Protein AF-A0A5B7A5R9-F1 (afdb_monomer)

Mean predicted aligned error: 4.49 Å

Solvent-accessible surface area (backbone atoms only — not comparable to full-atom values): 9695 Å² tot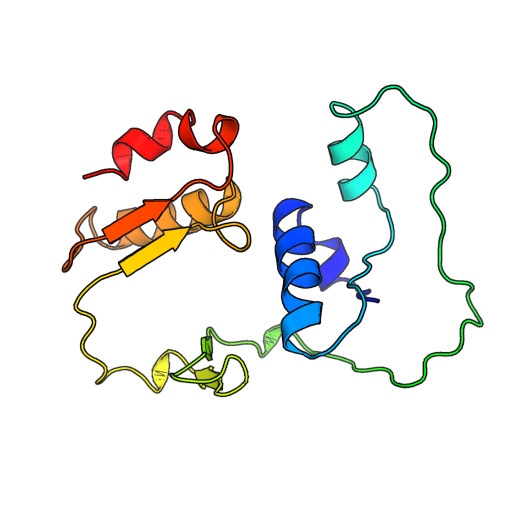al; per-residue (Å²): 114,55,78,54,73,69,60,70,71,44,51,67,70,55,48,50,34,60,30,62,56,26,51,83,73,72,39,93,70,48,47,64,76,80,46,72,65,50,50,64,63,39,64,88,70,53,90,72,90,81,81,89,75,75,84,58,97,82,62,84,70,96,73,86,85,88,80,72,68,91,75,64,71,68,67,41,62,38,88,94,40,79,82,44,66,44,50,48,86,78,50,75,86,62,86,76,76,65,46,78,50,32,43,89,72,44,13,50,66,65,45,51,52,54,51,47,53,53,34,55,75,56,71,71,59,75,96,47,62,68,46,79,37,55,55,41,70,76,49,59,70,38,76,70,50,66,77,67,65,122

Sequence (150 aa):
EFVGTTVESLTMEERMTLCSMVVEAGGKNGVVPADSTTYKYLEDKTSVAFEPVYSDENARFLSEYRLDVSKLEPVVAKPHSPDNRALVRECKDVKIDRVYIGSCTGGKTQDFLAAAKVFLASGKKVKVPTFLVPATQKVCNLSFLDQLFI

Radius of gyration: 18.21 Å; Cα contacts (8 Å, |Δi|>4): 134; chains: 1; bounding box: 46×32×51 Å

Secondary structure (DSSP, 8-state):
---SHHHHHS-HHHHHHHHHTTGGGT-S-------HHHHHHHHTT--S--------TTPPPS------GGG---EEE-TT-TT-EEEGGG-TT---S-EEEEHHHH-SHHHHHHHHHHHHHTTS--SS-EEEE-SSHHHHT-TTGGGT--

pLDDT: mean 92.1, std 6.95, range [50.25, 97.69]

Organism: Davidia involucrata (NCBI:txid16924)

InterPro domains:
  IPR001030 Aconitase/3-isopropylmalate dehydratase large subunit, alpha/beta/alpha domain [PF00330] (1-90)
  IPR015931 Aconitase/3-isopropylmalate dehydratase large subunit, alpha/beta/alpha, subdomain 1/3 [G3DSA:3.30.499.10] (1-74)
  IPR015931 Aconitase/3-isopropylmalate dehydratase large subunit, alpha/beta/alpha, subdomain 1/3 [G3DSA:3.30.499.10] (77-142)
  IPR036008 Aconitase, iron-sulfur domain [SSF53732] (1-140)
  IPR050067 Isopropylmalate dehydratase and related enzymes [PTHR43822] (1-140)

Structure (mmCIF, N/CA/C/O backbone):
data_AF-A0A5B7A5R9-F1
#
_entry.id   AF-A0A5B7A5R9-F1
#
loop_
_atom_site.group_PDB
_atom_site.id
_atom_site.type_symbol
_atom_site.label_atom_id
_atom_site.label_alt_id
_atom_site.label_comp_id
_atom_site.label_asym_id
_atom_site.label_entity_id
_atom_site.label_seq_id
_atom_site.pdbx_PDB_ins_code
_atom_site.Cartn_x
_atom_site.Cartn_y
_atom_site.Cartn_z
_atom_site.occupancy
_atom_site.B_iso_or_equiv
_atom_site.auth_seq_id
_atom_site.auth_comp_id
_atom_site.auth_asym_id
_atom_site.auth_atom_id
_atom_site.pdbx_PDB_model_num
ATOM 1 N N . GLU A 1 1 ? 2.386 -9.795 -13.234 1.00 95.31 1 GLU A N 1
ATOM 2 C CA . GLU A 1 1 ? 2.726 -8.404 -13.583 1.00 95.31 1 GLU A CA 1
ATOM 3 C C . GLU A 1 1 ? 1.492 -7.551 -13.344 1.00 95.31 1 GLU A C 1
ATOM 5 O O . GLU A 1 1 ? 0.393 -8.041 -13.585 1.00 95.31 1 GLU A O 1
ATOM 10 N N . PHE A 1 2 ? 1.658 -6.341 -12.819 1.00 97.25 2 PHE A N 1
ATOM 11 C CA . PHE A 1 2 ? 0.575 -5.386 -12.608 1.00 97.25 2 PHE A CA 1
ATOM 12 C C . PHE A 1 2 ? 0.814 -4.165 -13.493 1.00 97.25 2 PHE A C 1
ATOM 14 O O . PHE A 1 2 ? 1.866 -3.535 -13.404 1.00 97.25 2 PHE A O 1
ATOM 21 N N . VAL A 1 3 ? -0.171 -3.839 -14.328 1.00 96.12 3 VAL A N 1
ATOM 22 C CA . VAL A 1 3 ? -0.142 -2.709 -15.266 1.00 96.12 3 VAL A CA 1
ATOM 23 C C . VAL A 1 3 ? -1.475 -1.969 -15.256 1.00 96.12 3 VAL A C 1
ATOM 25 O O . VAL A 1 3 ? -2.472 -2.466 -14.726 1.00 96.12 3 VAL A O 1
ATOM 28 N N . GLY A 1 4 ? -1.492 -0.793 -15.878 1.0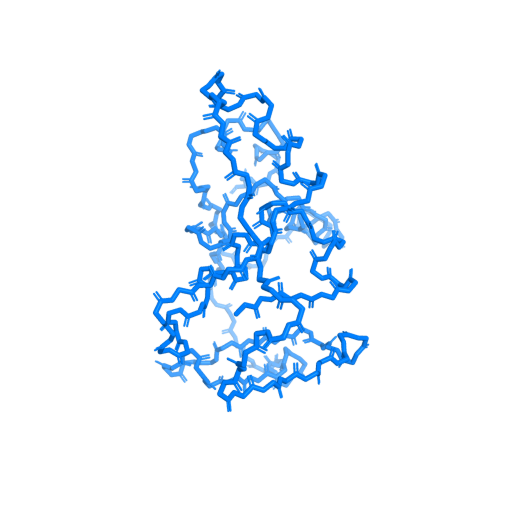0 96.12 4 GLY A N 1
ATOM 29 C CA . GLY A 1 4 ? -2.684 0.020 -16.065 1.00 96.12 4 GLY A CA 1
ATOM 30 C C . GLY A 1 4 ? -2.694 1.271 -15.196 1.00 96.12 4 GLY A C 1
ATOM 31 O O . GLY A 1 4 ? -1.926 1.418 -14.245 1.00 96.12 4 GLY A O 1
ATOM 32 N N . THR A 1 5 ? -3.628 2.162 -15.517 1.00 96.50 5 THR A N 1
ATOM 33 C CA . THR A 1 5 ? -3.677 3.536 -14.998 1.00 96.50 5 THR A CA 1
ATOM 34 C C . THR A 1 5 ? -3.717 3.617 -13.474 1.00 96.50 5 THR A C 1
ATOM 36 O O . THR A 1 5 ? -3.105 4.504 -12.882 1.00 96.50 5 THR A O 1
ATOM 39 N N . THR A 1 6 ? -4.393 2.679 -12.803 1.00 96.88 6 THR A N 1
ATOM 40 C CA . THR A 1 6 ? -4.389 2.631 -11.336 1.00 96.88 6 THR A CA 1
ATOM 41 C C . THR A 1 6 ? -2.997 2.345 -10.793 1.00 96.88 6 THR A C 1
ATOM 43 O O . THR A 1 6 ? -2.557 3.053 -9.895 1.00 96.88 6 THR A O 1
ATOM 46 N N . VAL A 1 7 ? -2.291 1.352 -11.340 1.00 97.38 7 VAL A N 1
ATOM 47 C CA . VAL A 1 7 ? -0.945 0.968 -10.886 1.00 97.38 7 VAL A CA 1
ATOM 48 C C . VAL A 1 7 ? 0.050 2.104 -11.127 1.00 97.38 7 VAL A C 1
ATOM 50 O O . VAL A 1 7 ? 0.863 2.404 -10.255 1.00 97.38 7 VAL A O 1
ATOM 53 N N . GLU A 1 8 ? -0.065 2.789 -12.265 1.00 96.62 8 GLU A N 1
ATOM 54 C CA . GLU A 1 8 ? 0.732 3.977 -12.595 1.00 96.62 8 GLU A CA 1
ATOM 55 C C . GLU A 1 8 ? 0.515 5.116 -11.584 1.00 96.62 8 GLU A C 1
ATOM 57 O O . GLU A 1 8 ? 1.468 5.796 -11.206 1.00 96.62 8 GLU A O 1
ATOM 62 N N . SER A 1 9 ? -0.713 5.281 -11.078 1.00 96.31 9 SER A N 1
ATOM 63 C CA . SER A 1 9 ? -1.038 6.296 -10.064 1.00 96.31 9 SER A CA 1
ATOM 64 C C . SER A 1 9 ? -0.552 5.965 -8.647 1.00 96.31 9 SER A C 1
ATOM 66 O O . SER A 1 9 ? -0.488 6.865 -7.808 1.00 96.31 9 SER A O 1
ATOM 68 N N . LEU A 1 10 ? -0.204 4.701 -8.374 1.00 96.81 10 LEU A N 1
ATOM 69 C CA . LEU A 1 10 ? 0.299 4.277 -7.068 1.00 96.81 10 LEU A CA 1
ATOM 70 C C . LEU A 1 10 ? 1.712 4.798 -6.825 1.00 96.81 10 LEU A C 1
ATOM 72 O O . LEU A 1 10 ? 2.561 4.802 -7.723 1.00 96.81 10 LEU A O 1
ATOM 76 N N . THR A 1 11 ? 2.005 5.123 -5.571 1.00 96.50 11 THR A N 1
ATOM 77 C CA . THR A 1 11 ? 3.373 5.401 -5.134 1.00 96.50 11 THR A CA 1
ATOM 78 C C . THR A 1 11 ? 4.211 4.124 -5.057 1.00 96.50 11 THR A C 1
ATOM 80 O O . THR A 1 11 ? 3.698 3.003 -5.090 1.00 96.50 11 THR A O 1
ATOM 83 N N . MET A 1 12 ? 5.525 4.271 -4.867 1.00 95.62 12 MET A N 1
ATOM 84 C CA . MET A 1 12 ? 6.389 3.111 -4.631 1.00 95.62 12 MET A CA 1
ATOM 85 C C . MET A 1 12 ? 6.024 2.320 -3.373 1.00 95.62 12 MET A C 1
ATOM 87 O O . MET A 1 12 ? 6.121 1.096 -3.393 1.00 95.62 12 MET A O 1
ATOM 91 N N . GLU A 1 13 ? 5.591 2.976 -2.292 1.00 94.75 13 GLU A N 1
ATOM 92 C CA . GLU A 1 13 ? 5.210 2.281 -1.055 1.00 94.75 13 GLU A CA 1
ATOM 93 C C . GLU A 1 13 ? 3.956 1.413 -1.270 1.00 94.75 13 GLU A C 1
ATOM 95 O O . GLU A 1 13 ? 3.917 0.265 -0.822 1.00 94.75 13 GLU A O 1
ATOM 100 N N . GLU A 1 14 ? 2.982 1.912 -2.032 1.00 95.56 14 GLU A N 1
ATOM 101 C CA . GLU A 1 14 ? 1.756 1.187 -2.391 1.00 95.56 14 GLU A CA 1
ATOM 102 C C . GLU A 1 14 ? 2.032 0.034 -3.368 1.00 95.56 14 GLU A C 1
ATOM 104 O O . GLU A 1 14 ? 1.504 -1.068 -3.199 1.00 95.56 14 GLU A O 1
ATOM 109 N N . ARG A 1 15 ? 2.923 0.236 -4.350 1.00 97.06 15 ARG A N 1
ATOM 110 C CA . ARG A 1 15 ? 3.380 -0.832 -5.259 1.00 97.06 15 ARG A CA 1
ATOM 111 C C . ARG A 1 15 ? 4.095 -1.950 -4.510 1.00 97.06 15 ARG A C 1
ATOM 113 O O . ARG A 1 15 ? 3.866 -3.120 -4.803 1.00 97.06 15 ARG A O 1
ATOM 120 N N . MET A 1 16 ? 4.927 -1.612 -3.522 1.00 95.12 16 MET A N 1
ATOM 121 C CA . MET A 1 16 ? 5.570 -2.605 -2.654 1.00 95.12 16 MET A CA 1
ATOM 122 C C . MET A 1 16 ? 4.529 -3.437 -1.904 1.00 95.12 16 MET A C 1
ATOM 124 O O . MET A 1 16 ? 4.666 -4.656 -1.840 1.00 95.12 16 MET A O 1
ATOM 128 N N . THR A 1 17 ? 3.478 -2.804 -1.377 1.00 94.69 17 THR A N 1
ATOM 129 C CA . THR A 1 17 ? 2.368 -3.508 -0.723 1.00 94.69 17 THR A CA 1
ATOM 130 C C . THR A 1 17 ? 1.671 -4.464 -1.692 1.00 94.69 17 THR A C 1
ATOM 132 O O . THR A 1 17 ? 1.540 -5.648 -1.382 1.00 94.69 17 THR A O 1
ATOM 135 N N . LEU A 1 18 ? 1.320 -4.003 -2.896 1.00 95.06 18 LEU A N 1
ATOM 136 C CA . LEU A 1 18 ? 0.696 -4.839 -3.926 1.00 95.06 18 LEU A CA 1
ATOM 137 C C . LEU A 1 18 ? 1.564 -6.050 -4.307 1.00 95.06 18 LEU A C 1
ATOM 139 O O . LEU A 1 18 ? 1.083 -7.180 -4.304 1.00 95.06 18 LEU A O 1
ATOM 143 N N . CYS A 1 19 ? 2.850 -5.832 -4.592 1.00 95.62 19 CYS A N 1
ATOM 144 C CA . CYS A 1 19 ? 3.770 -6.908 -4.965 1.00 95.62 19 CYS A CA 1
ATOM 145 C C . CYS A 1 19 ? 4.058 -7.871 -3.809 1.00 95.62 19 CYS A C 1
ATOM 147 O O . CYS A 1 19 ? 4.232 -9.063 -4.056 1.00 95.62 19 CYS A O 1
ATOM 149 N N . SER A 1 20 ? 4.091 -7.378 -2.565 1.00 92.19 20 SER A N 1
ATOM 150 C CA . SER A 1 20 ? 4.321 -8.224 -1.389 1.00 92.19 20 SER A CA 1
ATOM 151 C C . SER A 1 20 ? 3.219 -9.263 -1.205 1.00 92.19 20 SER A C 1
ATOM 153 O O . SER A 1 20 ? 3.534 -10.392 -0.859 1.00 92.19 20 SER A O 1
ATOM 155 N N . MET A 1 21 ? 1.972 -8.910 -1.540 1.00 92.56 21 MET A N 1
ATOM 156 C CA . MET A 1 21 ? 0.794 -9.766 -1.364 1.00 92.56 21 MET A CA 1
ATOM 157 C C . MET A 1 21 ? 0.636 -10.867 -2.428 1.00 92.56 21 MET A C 1
ATOM 159 O O . MET A 1 21 ? -0.321 -11.640 -2.410 1.00 92.56 21 MET A O 1
ATOM 163 N N . VAL A 1 22 ? 1.551 -10.941 -3.401 1.00 94.50 22 VAL A N 1
ATOM 164 C CA . VAL A 1 22 ? 1.488 -11.951 -4.469 1.00 94.50 22 VAL A CA 1
ATOM 165 C C . VAL A 1 22 ? 1.795 -13.353 -3.948 1.00 94.50 22 VAL A C 1
ATOM 167 O O . VAL A 1 22 ? 1.263 -14.330 -4.482 1.00 94.50 22 VAL A O 1
ATOM 170 N N . VAL A 1 23 ? 2.626 -13.474 -2.909 1.00 92.25 23 VAL A N 1
ATOM 171 C CA . VAL A 1 23 ? 3.011 -14.783 -2.365 1.00 92.25 23 VAL A CA 1
ATOM 172 C C . VAL A 1 23 ? 1.842 -15.466 -1.647 1.00 92.25 23 VAL A C 1
ATOM 174 O O . VAL A 1 23 ? 1.708 -16.686 -1.715 1.00 92.25 23 VAL A O 1
ATOM 177 N N . GLU A 1 24 ? 0.936 -14.694 -1.051 1.00 90.38 24 GLU A N 1
ATOM 178 C CA . GLU A 1 24 ? -0.286 -15.155 -0.387 1.00 90.38 24 GLU A CA 1
ATOM 179 C C . GLU A 1 24 ? -1.275 -15.777 -1.379 1.00 90.38 24 GLU A C 1
ATOM 181 O O . GLU A 1 24 ? -2.042 -16.662 -1.006 1.00 90.38 24 GLU A O 1
ATOM 186 N N . ALA A 1 25 ? -1.213 -15.373 -2.651 1.00 89.06 25 ALA A N 1
ATOM 187 C CA . ALA A 1 25 ? -1.956 -15.984 -3.753 1.00 89.06 25 ALA A CA 1
ATOM 188 C C . ALA A 1 25 ? -1.200 -17.158 -4.418 1.00 89.06 25 ALA A C 1
ATOM 190 O O . ALA A 1 25 ? -1.605 -17.640 -5.475 1.00 89.06 25 ALA A O 1
ATOM 191 N N . GLY A 1 26 ? -0.077 -17.605 -3.840 1.00 91.94 26 GLY A N 1
ATOM 192 C CA . GLY A 1 26 ? 0.773 -18.665 -4.391 1.00 91.94 26 GLY A CA 1
ATOM 193 C C . GLY A 1 26 ? 1.658 -18.220 -5.561 1.00 91.94 26 GLY A C 1
ATOM 194 O O . GLY A 1 26 ? 2.259 -19.055 -6.239 1.00 91.94 26 GLY A O 1
ATOM 195 N N . GLY A 1 27 ? 1.749 -16.915 -5.822 1.00 93.81 27 GLY A N 1
ATOM 196 C CA . GLY A 1 27 ? 2.592 -16.370 -6.875 1.00 93.81 27 GLY A CA 1
ATOM 197 C C . GLY A 1 27 ? 4.074 -16.383 -6.500 1.00 93.81 27 GLY A C 1
ATOM 198 O O . GLY A 1 27 ? 4.457 -16.244 -5.341 1.00 93.81 27 GLY A O 1
ATOM 199 N N . LYS A 1 28 ? 4.942 -16.524 -7.508 1.00 94.75 28 LYS A N 1
ATOM 200 C CA . LYS A 1 28 ? 6.398 -16.531 -7.296 1.00 94.75 28 LYS A CA 1
ATOM 201 C C . LYS A 1 28 ? 6.960 -15.138 -6.998 1.00 94.75 28 LYS A C 1
ATOM 203 O O . LYS A 1 28 ? 7.895 -15.026 -6.212 1.00 94.75 28 LYS A O 1
ATOM 208 N N . ASN A 1 29 ? 6.435 -14.113 -7.670 1.00 95.06 29 ASN A N 1
ATOM 209 C CA . ASN A 1 29 ? 6.837 -12.718 -7.516 1.00 95.06 29 ASN A CA 1
ATOM 210 C C . ASN A 1 29 ? 5.768 -11.769 -8.085 1.00 95.06 29 ASN A C 1
ATOM 212 O O . ASN A 1 29 ? 5.114 -12.097 -9.079 1.00 95.06 29 ASN A O 1
ATOM 216 N N . GLY A 1 30 ? 5.646 -10.581 -7.495 1.00 95.94 30 GLY A N 1
ATOM 217 C CA . GLY A 1 30 ? 4.921 -9.446 -8.060 1.00 95.94 30 GLY A CA 1
ATOM 218 C C . GLY A 1 30 ? 5.869 -8.506 -8.800 1.00 95.94 30 GLY A C 1
ATOM 219 O O . GLY A 1 30 ? 6.959 -8.213 -8.318 1.00 95.94 30 GLY A O 1
ATOM 220 N N . VAL A 1 31 ? 5.462 -8.027 -9.974 1.00 96.56 31 VAL A N 1
ATOM 221 C CA . VAL A 1 31 ? 6.261 -7.096 -10.785 1.00 96.56 31 VAL A CA 1
ATOM 222 C C . VAL A 1 31 ? 5.364 -5.967 -11.265 1.00 96.56 31 VAL A C 1
ATOM 224 O O . VAL A 1 31 ? 4.266 -6.230 -11.757 1.00 96.56 31 VAL A O 1
ATOM 227 N N . VAL A 1 32 ? 5.851 -4.737 -11.120 1.00 97.69 32 VAL A N 1
ATOM 228 C CA . VAL A 1 32 ? 5.294 -3.512 -11.702 1.00 97.69 32 VAL A CA 1
ATOM 229 C C . VAL A 1 32 ? 6.39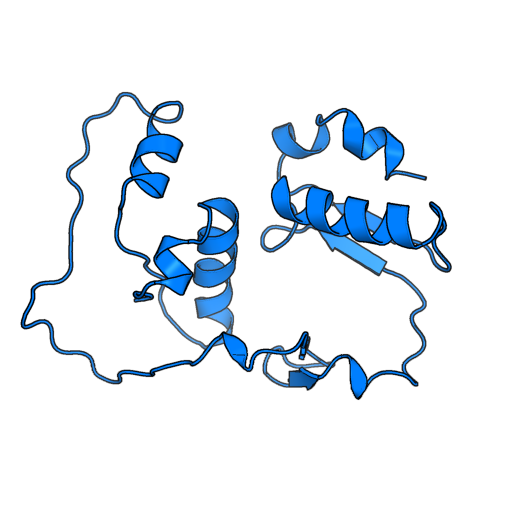3 -2.917 -12.589 1.00 97.69 32 VAL A C 1
ATOM 231 O O . VAL A 1 32 ? 7.518 -2.785 -12.095 1.00 97.69 32 VAL A O 1
ATOM 234 N N . PRO A 1 33 ? 6.121 -2.584 -13.862 1.00 96.25 33 PRO A N 1
ATOM 235 C CA . PRO A 1 33 ? 7.105 -1.949 -14.735 1.00 96.25 33 PRO A CA 1
ATOM 236 C C . PRO A 1 33 ? 7.638 -0.628 -14.167 1.00 96.25 33 PRO A C 1
ATOM 238 O O . PRO A 1 33 ? 6.910 0.123 -13.515 1.00 96.25 33 PRO A O 1
ATOM 241 N N . ALA A 1 34 ? 8.914 -0.338 -14.428 1.00 95.94 34 ALA A N 1
ATOM 242 C CA . ALA A 1 34 ? 9.543 0.894 -13.968 1.00 95.94 34 ALA A CA 1
ATOM 243 C C . ALA A 1 34 ? 9.048 2.113 -14.762 1.00 95.94 34 ALA A C 1
ATOM 245 O O . ALA A 1 34 ? 9.047 2.127 -15.992 1.00 95.94 34 ALA A O 1
ATOM 246 N N . ASP A 1 35 ? 8.689 3.170 -14.050 1.00 96.19 35 ASP A N 1
ATOM 247 C CA . ASP A 1 35 ? 8.200 4.432 -14.604 1.00 96.19 35 ASP A CA 1
ATOM 248 C C . ASP A 1 35 ? 8.799 5.635 -13.860 1.00 96.19 35 ASP A C 1
ATOM 250 O O . ASP A 1 35 ? 9.684 5.488 -13.015 1.00 96.19 35 ASP A O 1
ATOM 254 N N . SER A 1 36 ? 8.300 6.842 -14.138 1.00 95.94 36 SER A N 1
ATOM 255 C CA . SER A 1 36 ? 8.754 8.077 -13.485 1.00 95.94 36 SER A CA 1
ATOM 256 C C . SER A 1 36 ? 8.681 8.022 -11.954 1.00 95.94 36 SER A C 1
ATOM 258 O O . SER A 1 36 ? 9.592 8.514 -11.288 1.00 95.94 36 SER A O 1
ATOM 260 N N . THR A 1 37 ? 7.656 7.382 -11.382 1.00 96.62 37 THR A N 1
ATOM 261 C CA . THR A 1 37 ? 7.538 7.162 -9.931 1.00 96.62 37 THR A CA 1
ATOM 262 C C . THR A 1 37 ? 8.672 6.282 -9.407 1.00 96.62 37 THR A C 1
ATOM 264 O O . THR A 1 37 ? 9.247 6.566 -8.353 1.00 96.62 37 THR A O 1
ATOM 267 N N . THR A 1 38 ? 9.030 5.244 -10.160 1.00 96.44 38 THR A N 1
ATOM 268 C CA . THR A 1 38 ? 10.137 4.336 -9.830 1.00 96.44 38 THR A CA 1
ATOM 269 C C . THR A 1 38 ? 11.485 5.047 -9.923 1.00 96.44 38 THR A C 1
ATOM 271 O O . THR A 1 38 ? 12.280 4.971 -8.988 1.00 96.44 38 THR A O 1
ATOM 274 N N . TYR A 1 39 ? 11.724 5.799 -11.000 1.00 95.56 39 TYR A N 1
ATOM 275 C CA . TYR A 1 39 ? 12.970 6.547 -11.190 1.00 95.56 39 TYR A CA 1
ATOM 276 C C . TYR A 1 39 ? 13.175 7.594 -10.102 1.00 95.56 39 TYR A C 1
ATOM 278 O O . TYR A 1 39 ? 14.213 7.590 -9.447 1.00 95.56 39 TYR A O 1
ATOM 286 N N . LYS A 1 40 ? 12.145 8.395 -9.816 1.00 95.19 40 LYS A N 1
ATOM 287 C CA . LYS A 1 40 ? 12.179 9.391 -8.742 1.00 95.19 40 LYS A CA 1
ATOM 288 C C . LYS A 1 40 ? 12.468 8.770 -7.376 1.00 95.19 40 LYS A C 1
ATOM 290 O O . LYS A 1 40 ? 13.162 9.355 -6.555 1.00 95.19 40 LYS A O 1
ATOM 295 N N . TYR A 1 41 ? 11.929 7.583 -7.105 1.00 94.50 41 TYR A N 1
ATOM 296 C CA . TYR A 1 41 ? 12.229 6.881 -5.860 1.00 94.50 41 TYR A CA 1
ATOM 297 C C . TYR A 1 41 ? 13.689 6.423 -5.779 1.00 94.50 41 TYR A C 1
ATOM 299 O O . TYR A 1 41 ? 14.245 6.391 -4.683 1.00 94.50 41 TYR A O 1
ATOM 307 N N . LEU A 1 42 ? 14.295 6.053 -6.911 1.00 95.50 42 LEU A N 1
ATOM 308 C CA . LEU A 1 42 ? 15.666 5.550 -6.980 1.00 95.50 42 LEU A CA 1
ATOM 309 C C . LEU A 1 42 ? 16.736 6.650 -6.979 1.00 95.50 42 LEU A C 1
ATOM 311 O O . LEU A 1 42 ? 17.855 6.351 -6.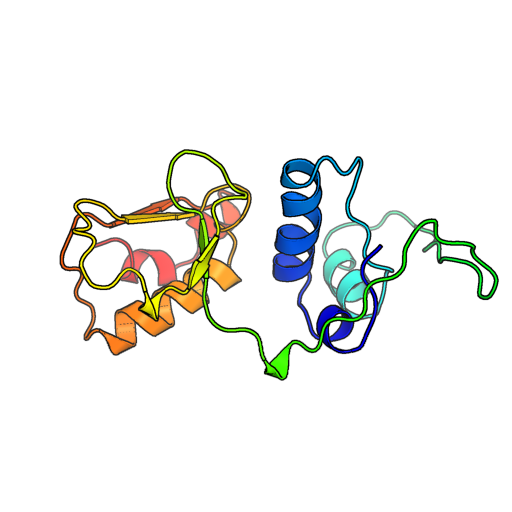561 1.00 95.50 42 LEU A O 1
ATOM 315 N N . GLU A 1 43 ? 16.402 7.885 -7.374 1.00 92.81 43 GLU A N 1
ATOM 316 C CA . GLU A 1 43 ? 17.326 9.039 -7.422 1.00 92.81 43 GLU A CA 1
ATOM 317 C C . GLU A 1 43 ? 18.164 9.186 -6.139 1.00 92.81 43 GLU A C 1
ATOM 319 O O . GLU A 1 43 ? 19.387 9.289 -6.202 1.00 92.81 43 GLU A O 1
ATOM 324 N N . ASP A 1 44 ? 17.530 9.087 -4.966 1.00 90.62 44 ASP A N 1
ATOM 325 C CA . ASP A 1 44 ? 18.199 9.231 -3.662 1.00 90.62 44 ASP A CA 1
ATOM 326 C C . ASP A 1 44 ? 18.676 7.893 -3.058 1.00 90.62 44 ASP A C 1
ATOM 328 O O . ASP A 1 44 ? 19.031 7.816 -1.875 1.00 90.62 44 ASP A O 1
ATOM 332 N N . LYS A 1 45 ? 18.600 6.790 -3.812 1.00 92.06 45 LYS A N 1
ATOM 333 C CA . LYS A 1 45 ? 18.828 5.425 -3.297 1.00 92.06 45 LYS A CA 1
ATOM 334 C C . LYS A 1 45 ? 20.035 4.739 -3.888 1.00 92.06 45 LYS A C 1
ATOM 336 O O . LYS A 1 45 ? 20.587 3.849 -3.244 1.00 92.06 45 LYS A O 1
ATOM 341 N N . THR A 1 46 ? 20.424 5.112 -5.096 1.00 93.94 46 THR A N 1
ATOM 342 C CA . THR A 1 46 ? 21.555 4.496 -5.773 1.00 93.94 46 THR A CA 1
ATOM 343 C C . THR A 1 46 ? 22.179 5.467 -6.761 1.00 93.94 46 THR A C 1
ATOM 345 O O . THR A 1 46 ? 21.484 6.212 -7.440 1.00 93.94 46 THR A O 1
ATOM 348 N N . SER A 1 47 ? 23.504 5.428 -6.856 1.00 92.62 47 SER A N 1
ATOM 349 C CA . SER A 1 47 ? 24.281 6.074 -7.919 1.00 92.62 47 SER A CA 1
ATOM 350 C C . SER A 1 47 ? 24.760 5.076 -8.979 1.00 92.62 47 SER A C 1
ATOM 352 O O . SER A 1 47 ? 25.425 5.458 -9.940 1.00 92.62 47 SER A O 1
ATOM 354 N N . VAL A 1 48 ? 24.452 3.787 -8.802 1.00 95.31 48 VAL A N 1
ATOM 355 C CA . VAL A 1 48 ? 24.821 2.723 -9.738 1.00 95.31 48 VAL A CA 1
ATOM 356 C C . VAL A 1 48 ? 23.908 2.793 -10.956 1.00 95.31 48 VAL A C 1
ATOM 358 O O . VAL A 1 48 ? 22.686 2.829 -10.807 1.00 95.31 48 VAL A O 1
ATOM 361 N N . ALA A 1 49 ? 24.501 2.783 -12.151 1.00 92.94 49 ALA A N 1
ATOM 362 C CA . ALA A 1 49 ? 23.753 2.726 -13.400 1.00 92.94 49 ALA A CA 1
ATOM 363 C C . ALA A 1 49 ? 22.918 1.439 -13.472 1.00 92.94 49 ALA A C 1
ATOM 365 O O . ALA A 1 49 ? 23.403 0.351 -13.158 1.00 92.94 49 ALA A O 1
ATOM 366 N N . PHE A 1 50 ? 21.670 1.571 -13.905 1.00 93.19 50 PHE A N 1
ATOM 367 C CA . PHE A 1 50 ? 20.751 0.460 -14.103 1.00 93.19 50 PHE A CA 1
ATOM 368 C C . PHE A 1 50 ? 20.059 0.604 -15.456 1.00 93.19 50 PHE A C 1
ATOM 370 O O . PHE A 1 50 ? 19.844 1.714 -15.941 1.00 93.19 50 PHE A O 1
ATOM 377 N N . GLU A 1 51 ? 19.696 -0.528 -16.045 1.00 94.62 51 GLU A N 1
ATOM 378 C CA . GLU A 1 51 ? 18.919 -0.588 -17.276 1.00 94.62 51 GLU A CA 1
ATOM 379 C C . GLU A 1 51 ? 17.511 -1.100 -16.937 1.00 94.62 51 GLU A C 1
ATOM 381 O O . GLU A 1 51 ? 17.378 -2.219 -16.430 1.00 94.62 51 GLU A O 1
ATOM 386 N N . PRO A 1 52 ? 16.455 -0.287 -17.124 1.00 94.12 52 PRO A N 1
ATOM 387 C CA . PRO A 1 52 ? 15.088 -0.736 -16.909 1.00 94.12 52 PRO A CA 1
ATOM 388 C C . PRO A 1 52 ? 14.697 -1.748 -17.990 1.00 94.12 52 PRO A C 1
ATOM 390 O O . PRO A 1 52 ? 14.928 -1.527 -19.177 1.00 94.12 52 PRO A O 1
ATOM 393 N N . VAL A 1 53 ? 14.073 -2.847 -17.574 1.00 94.81 53 VAL A N 1
ATOM 394 C CA . VAL A 1 53 ? 13.594 -3.901 -18.474 1.00 94.81 53 VAL A CA 1
ATOM 395 C C . VAL A 1 53 ? 12.073 -3.909 -18.471 1.00 94.81 53 VAL A C 1
ATOM 397 O O . VAL A 1 53 ? 11.441 -3.760 -17.422 1.00 94.81 53 VAL A O 1
ATOM 400 N N . TYR A 1 54 ? 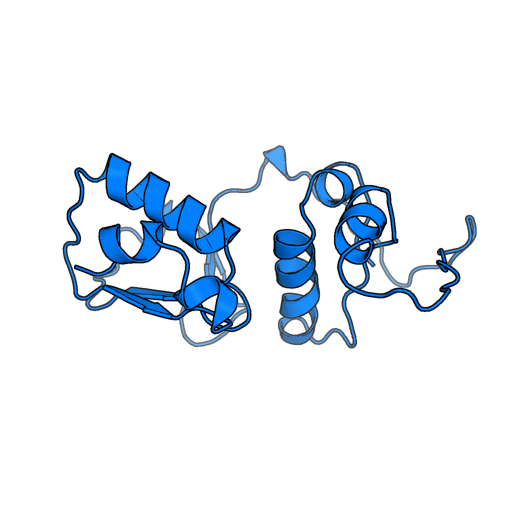11.502 -4.103 -19.655 1.00 95.62 54 TYR A N 1
ATOM 401 C CA . TYR A 1 54 ? 10.070 -4.055 -19.912 1.00 95.62 54 TYR A CA 1
ATOM 402 C C . TYR A 1 54 ? 9.595 -5.332 -20.595 1.00 95.62 54 TYR A C 1
ATOM 404 O O . TYR A 1 54 ? 10.371 -6.013 -21.263 1.00 95.62 54 TYR A O 1
ATOM 412 N N . SER A 1 55 ? 8.312 -5.639 -20.427 1.00 94.81 55 SER A N 1
ATOM 413 C CA . SER A 1 55 ? 7.643 -6.689 -21.191 1.00 94.81 55 SER A CA 1
ATOM 414 C C . SER A 1 55 ? 7.519 -6.274 -22.661 1.00 94.81 55 SER A C 1
ATOM 416 O O . SER A 1 55 ? 7.177 -5.128 -22.956 1.00 94.81 55 SER A O 1
ATOM 418 N N . ASP A 1 56 ? 7.771 -7.209 -23.578 1.00 95.31 56 ASP A N 1
ATOM 419 C CA . ASP A 1 56 ? 7.584 -6.987 -25.015 1.00 95.31 56 ASP A CA 1
ATOM 420 C C . ASP A 1 56 ? 6.101 -6.770 -25.356 1.00 95.31 56 ASP A C 1
ATOM 422 O O . ASP A 1 56 ? 5.219 -7.376 -24.746 1.00 95.31 56 ASP A O 1
ATOM 426 N N . GLU A 1 57 ? 5.809 -6.008 -26.414 1.00 91.00 57 GLU A N 1
ATOM 427 C CA . GLU A 1 57 ? 4.429 -5.778 -26.883 1.00 91.00 57 GLU A CA 1
ATOM 428 C C . GLU A 1 57 ? 3.673 -7.080 -27.208 1.00 91.00 57 GLU A C 1
ATOM 430 O O . GLU A 1 57 ? 2.456 -7.158 -27.057 1.00 91.00 57 GLU A O 1
ATOM 435 N N . ASN A 1 58 ? 4.400 -8.121 -27.629 1.00 93.00 58 ASN A N 1
ATOM 436 C CA . ASN A 1 58 ? 3.854 -9.432 -27.987 1.00 93.00 58 ASN A CA 1
ATOM 437 C C . ASN A 1 58 ? 4.070 -10.495 -26.893 1.00 93.00 58 ASN A C 1
ATOM 439 O O . ASN A 1 58 ? 4.005 -11.699 -27.178 1.00 93.00 58 ASN A O 1
ATOM 443 N N . ALA A 1 59 ? 4.361 -10.075 -25.656 1.00 94.19 59 ALA A N 1
ATOM 444 C CA . ALA A 1 59 ? 4.503 -10.980 -24.524 1.00 94.19 59 ALA A CA 1
ATOM 445 C C . ALA A 1 59 ? 3.224 -11.811 -24.326 1.00 94.19 59 ALA A C 1
ATOM 447 O O . ALA A 1 59 ? 2.099 -11.319 -24.423 1.00 94.19 59 ALA A O 1
ATOM 448 N N . ARG A 1 60 ? 3.392 -13.110 -24.056 1.00 95.56 60 ARG A N 1
ATOM 449 C CA . ARG A 1 60 ? 2.272 -14.034 -23.839 1.00 95.56 60 ARG A CA 1
ATOM 450 C C . ARG A 1 60 ? 2.074 -14.270 -22.350 1.00 95.56 60 ARG A C 1
ATOM 452 O O . ARG A 1 60 ? 2.980 -14.751 -21.674 1.00 95.56 60 ARG A O 1
ATOM 459 N N . PHE A 1 61 ? 0.863 -14.014 -21.871 1.00 95.38 61 PHE A N 1
ATOM 460 C CA . PHE A 1 61 ? 0.460 -14.272 -20.492 1.00 95.38 61 PHE A CA 1
ATOM 461 C C . PHE A 1 61 ? -0.401 -15.533 -20.414 1.00 95.38 61 PHE A C 1
ATOM 463 O O . PHE A 1 61 ? -1.271 -15.752 -21.253 1.00 95.38 61 PHE A O 1
ATOM 470 N N . LEU A 1 62 ? -0.175 -16.365 -19.390 1.00 96.69 62 LEU A N 1
ATOM 471 C CA . LEU A 1 62 ? -1.010 -17.549 -19.143 1.00 96.69 62 LEU A CA 1
ATOM 472 C C . LEU A 1 62 ? -2.461 -17.158 -18.819 1.00 96.69 62 LEU A C 1
ATOM 474 O O . LEU A 1 62 ? -3.395 -17.852 -19.206 1.00 96.69 62 LEU A O 1
ATOM 478 N N . SER A 1 63 ? -2.639 -16.059 -18.087 1.00 95.38 63 SER A N 1
ATOM 479 C CA . SER A 1 63 ? -3.938 -15.460 -17.790 1.00 95.38 63 SER A CA 1
ATOM 480 C C . SER A 1 63 ? -3.806 -13.942 -17.688 1.00 95.38 63 SER A C 1
ATOM 482 O O . SER A 1 63 ? -2.785 -13.433 -17.226 1.00 95.38 63 SER A O 1
ATOM 484 N N . GLU A 1 64 ? -4.847 -13.233 -18.121 1.00 95.50 64 GLU A N 1
ATOM 485 C CA . GLU A 1 64 ? -4.979 -11.780 -18.005 1.00 95.50 64 GLU A CA 1
ATOM 486 C C . GLU A 1 64 ? -6.283 -11.473 -17.266 1.00 95.50 64 GLU A C 1
ATOM 488 O O . GLU A 1 64 ? -7.348 -11.982 -17.622 1.00 95.50 64 GLU A O 1
ATOM 493 N N . TYR A 1 65 ? -6.199 -10.631 -16.237 1.00 96.00 65 TYR A N 1
ATOM 494 C CA . TYR A 1 65 ? -7.350 -10.186 -15.459 1.00 96.00 65 TYR A CA 1
ATOM 495 C C . TYR A 1 65 ? -7.467 -8.669 -15.554 1.00 96.00 65 TYR A C 1
ATOM 497 O O . TYR A 1 65 ? -6.493 -7.951 -15.336 1.00 96.00 65 TYR A O 1
ATOM 505 N N . ARG A 1 66 ? -8.675 -8.177 -15.840 1.00 96.19 66 ARG A N 1
ATOM 506 C CA . ARG A 1 66 ? -8.983 -6.743 -15.869 1.00 96.19 66 ARG A CA 1
ATOM 507 C C . ARG A 1 66 ? -9.879 -6.394 -14.695 1.00 96.19 66 ARG A C 1
ATOM 509 O O . ARG A 1 66 ? -10.978 -6.929 -14.571 1.00 96.19 66 ARG A O 1
ATOM 516 N N . LEU A 1 67 ? -9.395 -5.502 -13.840 1.00 95.06 67 LEU A N 1
ATOM 517 C CA . LEU A 1 67 ? -10.068 -5.106 -12.609 1.00 95.06 67 LEU A CA 1
ATOM 518 C C . LEU A 1 67 ? -10.482 -3.638 -12.699 1.00 95.06 67 LEU A C 1
ATOM 520 O O . LEU A 1 67 ? -9.651 -2.758 -12.899 1.00 95.06 67 LEU A O 1
ATOM 524 N N . ASP A 1 68 ? -11.775 -3.380 -12.525 1.00 96.06 68 ASP A N 1
ATOM 525 C CA . ASP A 1 68 ? -12.304 -2.027 -12.380 1.00 96.06 68 ASP A CA 1
ATOM 526 C C . ASP A 1 68 ? -12.231 -1.613 -10.908 1.00 96.06 68 ASP A C 1
ATOM 528 O O . ASP A 1 68 ? -13.066 -2.006 -10.087 1.00 96.06 68 ASP A O 1
ATOM 532 N N . VAL A 1 69 ? -11.206 -0.828 -10.574 1.00 95.31 69 VAL A N 1
ATOM 533 C CA . VAL A 1 69 ? -10.934 -0.436 -9.188 1.00 95.31 69 VAL A CA 1
ATOM 534 C C . VAL A 1 69 ? -11.956 0.546 -8.618 1.00 95.31 69 VAL A C 1
ATOM 536 O O . VAL A 1 69 ? -12.051 0.670 -7.401 1.00 95.31 69 VAL A O 1
ATOM 539 N N . SER A 1 70 ? -12.764 1.200 -9.463 1.00 96.25 70 SER A N 1
ATOM 540 C CA . SER A 1 70 ? -13.818 2.119 -9.002 1.00 96.25 70 SER A CA 1
ATOM 541 C C . SER A 1 70 ? -14.920 1.407 -8.211 1.00 96.25 70 SER A C 1
ATOM 543 O O . SER A 1 70 ? -15.653 2.033 -7.450 1.00 96.25 70 SER A O 1
ATOM 545 N N . LYS A 1 71 ? -15.010 0.083 -8.368 1.00 94.81 71 LYS A N 1
ATOM 546 C CA . LYS A 1 71 ? -15.958 -0.792 -7.674 1.00 94.81 71 LYS A CA 1
ATOM 547 C C . LYS A 1 71 ? -15.376 -1.421 -6.409 1.00 94.81 71 LYS A C 1
ATOM 549 O O . LYS A 1 71 ? -16.072 -2.195 -5.752 1.00 94.81 71 LYS A O 1
ATOM 554 N N . LEU A 1 72 ? -14.107 -1.160 -6.082 1.00 94.44 72 LEU A N 1
ATOM 555 C CA . LEU A 1 72 ? -13.487 -1.731 -4.892 1.00 94.44 72 LEU A CA 1
ATOM 556 C C . LEU A 1 72 ? -13.990 -1.027 -3.632 1.00 94.44 72 LEU A C 1
ATOM 558 O O . LEU A 1 72 ? -13.939 0.191 -3.498 1.00 94.44 72 LEU A O 1
ATOM 562 N N . GLU A 1 73 ? -14.432 -1.842 -2.683 1.00 95.31 73 GLU A N 1
ATOM 563 C CA . GLU A 1 73 ? -14.762 -1.436 -1.323 1.00 95.31 73 GLU A CA 1
ATOM 564 C C . GLU A 1 73 ? -13.685 -1.963 -0.355 1.00 95.31 73 GLU A C 1
ATOM 566 O O . GLU A 1 73 ? -13.042 -2.980 -0.648 1.00 95.31 73 GLU A O 1
ATOM 571 N N . PRO A 1 74 ? -13.505 -1.338 0.824 1.00 95.56 74 PRO A N 1
ATOM 572 C CA . PRO A 1 74 ? -12.633 -1.867 1.865 1.00 95.56 74 PRO A CA 1
ATOM 573 C C . PRO A 1 74 ? -13.002 -3.302 2.261 1.00 95.56 74 PRO A C 1
ATOM 575 O O . PRO A 1 74 ? -14.169 -3.626 2.514 1.00 95.56 74 PRO A O 1
ATOM 578 N N . VAL A 1 75 ? -11.985 -4.156 2.358 1.00 95.75 75 VAL A N 1
ATOM 579 C CA . VAL A 1 75 ? -12.118 -5.587 2.661 1.00 95.75 75 VAL A CA 1
ATOM 580 C C . VAL A 1 75 ? -11.295 -5.976 3.878 1.00 95.75 75 VAL A C 1
ATOM 582 O O . VAL A 1 75 ? -10.343 -5.293 4.249 1.00 95.75 75 VAL A O 1
ATOM 585 N N . VAL A 1 76 ? -11.661 -7.103 4.476 1.00 95.31 76 VAL A N 1
ATOM 586 C CA . VAL A 1 76 ? -10.919 -7.752 5.552 1.00 95.31 76 VAL A CA 1
ATOM 587 C C . VAL A 1 76 ? -10.715 -9.227 5.212 1.00 95.31 76 VAL A C 1
ATOM 589 O O . VAL A 1 76 ? -11.632 -9.892 4.726 1.00 95.31 76 VAL A O 1
ATOM 592 N N . ALA A 1 77 ? -9.514 -9.742 5.471 1.00 94.56 77 ALA A N 1
ATOM 593 C CA . ALA A 1 77 ? -9.257 -11.176 5.499 1.00 94.56 77 ALA A CA 1
ATOM 594 C C . ALA A 1 77 ? -9.651 -11.714 6.881 1.00 94.56 77 ALA A C 1
ATOM 596 O O . ALA A 1 77 ? -9.068 -11.340 7.901 1.00 94.56 77 ALA A O 1
ATOM 597 N N . LYS A 1 78 ? -10.686 -12.550 6.932 1.00 94.50 78 LYS A N 1
ATOM 598 C CA . LYS A 1 78 ? -11.184 -13.153 8.169 1.00 94.50 78 LYS A CA 1
ATOM 599 C C . LYS A 1 78 ? -10.306 -14.340 8.580 1.00 94.50 78 LYS A C 1
ATOM 601 O O . LYS A 1 78 ? -9.712 -15.005 7.732 1.00 94.50 78 LYS A O 1
ATOM 606 N N . PRO A 1 79 ? -10.284 -14.696 9.872 1.00 93.19 79 PRO A N 1
ATOM 607 C CA . PRO A 1 79 ? -9.619 -15.912 10.313 1.00 93.19 79 PRO A CA 1
ATOM 608 C C . PRO A 1 79 ? -10.143 -17.169 9.584 1.00 93.19 79 PRO A C 1
ATOM 610 O O . PRO A 1 79 ? -11.317 -17.245 9.229 1.00 93.19 79 PRO A O 1
ATOM 613 N N . HIS A 1 80 ? -9.331 -18.190 9.316 1.00 92.06 80 HIS A N 1
ATOM 614 C CA . HIS A 1 80 ? -7.886 -18.313 9.573 1.00 92.06 80 HIS A CA 1
ATOM 615 C C . HIS A 1 80 ? -7.049 -18.293 8.280 1.00 92.06 80 HIS A C 1
ATOM 617 O O . HIS A 1 80 ? -5.910 -18.749 8.291 1.00 92.06 80 HIS A O 1
ATOM 623 N N . SER A 1 81 ? -7.608 -17.799 7.170 1.00 91.12 81 SER A N 1
ATOM 624 C CA . SER A 1 81 ? -6.961 -17.802 5.852 1.00 91.12 81 SER A CA 1
ATOM 625 C C . SER A 1 81 ? -6.957 -16.399 5.240 1.00 91.12 81 SER A C 1
ATOM 627 O O . SER A 1 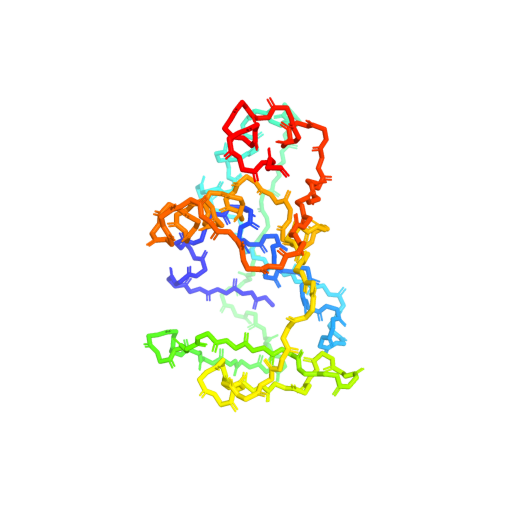81 ? -7.991 -15.732 5.301 1.00 91.12 81 SER A O 1
ATOM 629 N N . PRO A 1 82 ? -5.856 -15.958 4.600 1.00 87.50 82 PRO A N 1
ATOM 630 C CA . PRO A 1 82 ? -5.821 -14.684 3.880 1.00 87.50 82 PRO A CA 1
ATOM 631 C C . PRO A 1 82 ? -6.866 -14.606 2.755 1.00 87.50 82 PRO A C 1
ATOM 633 O O . PRO A 1 82 ? -7.370 -13.524 2.464 1.00 87.50 82 PRO A O 1
ATOM 636 N N . ASP A 1 83 ? -7.252 -15.749 2.180 1.00 91.00 83 ASP A N 1
ATOM 637 C CA . ASP A 1 83 ? -8.260 -15.833 1.115 1.00 91.00 83 ASP A CA 1
ATOM 638 C C . ASP A 1 83 ? -9.710 -15.757 1.641 1.00 91.00 83 ASP A C 1
ATOM 640 O O . ASP A 1 83 ? -10.663 -15.595 0.881 1.00 91.00 83 ASP A O 1
ATOM 644 N N . ASN A 1 84 ? -9.919 -15.824 2.964 1.00 93.88 84 ASN A N 1
ATOM 645 C CA . ASN A 1 84 ? -11.251 -15.706 3.565 1.00 93.88 84 ASN A CA 1
ATOM 646 C C . ASN A 1 84 ? -11.720 -14.240 3.606 1.00 93.88 84 ASN A C 1
ATOM 648 O O . ASN A 1 84 ? -11.873 -13.628 4.665 1.00 93.88 84 ASN A O 1
ATOM 652 N N . ARG A 1 85 ? -11.934 -13.659 2.429 1.00 94.19 85 ARG A N 1
ATOM 653 C CA . ARG A 1 85 ? -12.297 -12.257 2.234 1.00 94.19 85 ARG A CA 1
ATOM 654 C C . ARG A 1 85 ? -13.748 -11.977 2.640 1.00 94.19 85 ARG A C 1
ATOM 656 O O . ARG A 1 85 ? -14.665 -12.712 2.285 1.00 94.19 85 ARG A O 1
ATOM 663 N N . ALA A 1 86 ? -13.966 -10.854 3.317 1.00 95.25 86 ALA A N 1
A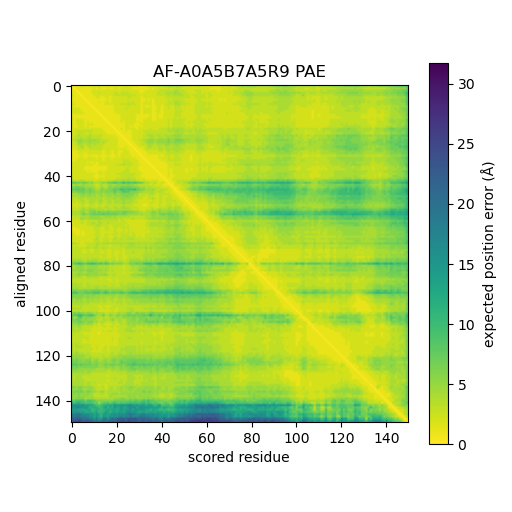TOM 664 C CA . ALA A 1 86 ? -15.279 -10.236 3.508 1.00 95.25 86 ALA A CA 1
ATOM 665 C C . ALA A 1 86 ? -15.194 -8.722 3.295 1.00 95.25 86 ALA A C 1
ATOM 667 O O . ALA A 1 86 ? -14.116 -8.129 3.403 1.00 95.25 86 ALA A O 1
ATOM 668 N N . LEU A 1 87 ? -16.323 -8.079 3.002 1.00 96.88 87 LEU A N 1
ATOM 669 C CA . LEU A 1 87 ? -16.377 -6.619 2.994 1.00 96.88 87 LEU A CA 1
ATOM 670 C C . LEU A 1 87 ? -16.370 -6.104 4.434 1.00 96.88 87 LEU A C 1
ATOM 672 O O . LEU A 1 87 ? -17.035 -6.664 5.303 1.00 96.88 87 LEU A O 1
ATOM 676 N N . VAL A 1 88 ? -15.695 -4.981 4.694 1.00 95.69 88 VAL A N 1
ATOM 677 C CA . VAL A 1 88 ? -15.652 -4.395 6.050 1.00 95.69 88 VAL A CA 1
ATOM 678 C C . VAL A 1 88 ? -17.064 -4.125 6.586 1.00 95.69 88 VAL A C 1
ATOM 680 O O . VAL A 1 88 ? -17.347 -4.367 7.759 1.00 95.69 88 VAL A O 1
ATOM 683 N N . ARG A 1 89 ? -17.992 -3.699 5.717 1.00 95.88 89 ARG A N 1
ATOM 684 C CA . ARG A 1 89 ? -19.396 -3.439 6.083 1.00 95.88 89 ARG A CA 1
ATOM 685 C C . ARG A 1 89 ? -20.179 -4.676 6.535 1.00 95.88 89 ARG A C 1
ATOM 687 O O . ARG A 1 89 ? -21.235 -4.506 7.138 1.00 95.88 89 ARG A O 1
ATOM 694 N N . GLU A 1 90 ? -19.695 -5.880 6.243 1.00 95.44 90 GLU A N 1
ATOM 695 C CA . GLU A 1 90 ? -20.304 -7.155 6.647 1.00 95.44 90 GLU A CA 1
ATOM 696 C C . GLU A 1 90 ? -19.789 -7.629 8.014 1.00 95.44 90 GLU A C 1
ATOM 698 O O . GLU A 1 90 ? -20.350 -8.546 8.602 1.00 95.44 90 GLU A O 1
ATOM 703 N N . CYS A 1 91 ? -18.746 -6.993 8.555 1.00 94.06 91 CYS A N 1
ATOM 704 C CA . CYS A 1 91 ? -18.102 -7.378 9.813 1.00 94.06 91 CYS A CA 1
ATOM 705 C C . CYS A 1 91 ? -18.449 -6.441 10.984 1.00 94.06 91 CYS A C 1
ATOM 707 O O . CYS A 1 91 ? -17.670 -6.315 11.925 1.00 94.06 91 CYS A O 1
ATOM 709 N N . LYS A 1 92 ? -19.609 -5.773 10.942 1.00 92.88 92 LYS A N 1
ATOM 710 C CA . LYS A 1 92 ? -20.010 -4.762 11.943 1.00 92.88 92 LYS A CA 1
ATOM 711 C C . LYS A 1 92 ? -20.178 -5.318 13.358 1.00 92.88 92 LYS A C 1
ATOM 713 O O . LYS A 1 92 ? -19.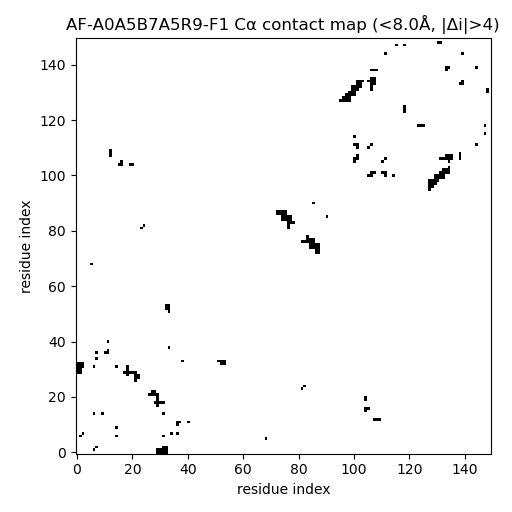926 -4.595 14.317 1.00 92.88 92 LYS A O 1
ATOM 718 N N . ASP A 1 93 ? -20.565 -6.585 13.478 1.00 92.94 93 ASP A N 1
ATOM 719 C CA . ASP A 1 93 ? -20.828 -7.235 14.769 1.00 92.94 93 ASP A CA 1
ATOM 720 C C . ASP A 1 93 ? -19.567 -7.854 15.396 1.00 92.94 93 ASP A C 1
ATOM 722 O O . ASP A 1 93 ? -19.610 -8.406 16.497 1.00 92.94 93 ASP A O 1
ATOM 726 N N . VAL A 1 94 ? -18.419 -7.763 14.714 1.00 93.81 94 VAL A N 1
ATOM 727 C CA . VAL A 1 94 ? -17.154 -8.297 15.220 1.00 93.81 94 VAL A CA 1
ATOM 728 C C . VAL A 1 94 ? -16.607 -7.366 16.296 1.00 93.81 94 VAL A C 1
ATOM 730 O O . VAL A 1 94 ? -16.207 -6.230 16.033 1.00 93.81 94 VAL A O 1
ATOM 733 N N . LYS A 1 95 ? -16.543 -7.868 17.531 1.00 95.06 95 LYS A N 1
ATOM 734 C CA . LYS A 1 95 ? -15.863 -7.171 18.621 1.00 95.06 95 LYS A CA 1
ATOM 735 C C . LYS A 1 95 ? -14.356 -7.165 18.363 1.00 95.06 95 LYS A C 1
ATOM 737 O O . LYS A 1 95 ? -13.743 -8.213 18.190 1.00 95.06 95 LYS A O 1
ATOM 742 N N . ILE A 1 96 ? -13.764 -5.976 18.380 1.00 95.12 96 ILE A N 1
ATOM 743 C CA . ILE A 1 96 ? -12.315 -5.783 18.316 1.00 95.12 96 ILE A CA 1
ATOM 744 C C . ILE A 1 96 ? -11.824 -5.541 19.739 1.00 95.12 96 ILE A C 1
ATOM 746 O O . ILE A 1 96 ? -12.329 -4.641 20.406 1.00 95.12 96 ILE A O 1
ATOM 750 N N . ASP A 1 97 ? -10.847 -6.324 20.195 1.00 97.06 97 ASP A N 1
ATOM 751 C CA . ASP A 1 97 ? -10.218 -6.138 21.510 1.00 97.06 97 ASP A CA 1
ATOM 752 C C . ASP A 1 97 ? -8.860 -5.426 21.418 1.00 97.06 97 ASP A C 1
ATOM 754 O O . ASP A 1 97 ? -8.405 -4.841 22.401 1.00 97.06 97 ASP A O 1
ATOM 758 N N . ARG A 1 98 ? -8.197 -5.478 20.253 1.00 95.56 98 ARG A N 1
ATOM 759 C CA . ARG A 1 98 ? -6.891 -4.855 19.980 1.00 95.56 98 ARG A CA 1
ATOM 760 C C . ARG A 1 98 ? -6.759 -4.503 18.504 1.00 95.56 98 ARG A C 1
ATOM 762 O O . ARG A 1 98 ? -7.315 -5.196 17.656 1.00 95.56 98 ARG A O 1
ATOM 769 N N . VAL A 1 99 ? -5.972 -3.474 18.210 1.00 95.00 99 VAL A N 1
ATOM 770 C CA . VAL A 1 99 ? -5.622 -3.069 16.844 1.00 95.00 99 VAL A CA 1
ATOM 771 C C . VAL A 1 99 ? -4.106 -3.050 16.689 1.00 95.00 99 VAL A C 1
ATOM 773 O O . VAL A 1 99 ? -3.387 -2.585 17.569 1.00 95.00 99 VAL A O 1
ATOM 776 N N . TYR A 1 100 ? -3.627 -3.542 15.553 1.00 94.00 100 TYR A N 1
ATOM 777 C CA . TYR A 1 100 ? -2.226 -3.503 15.155 1.00 94.00 100 TYR A CA 1
ATOM 778 C C . TYR A 1 100 ? -2.142 -2.868 13.765 1.00 94.00 100 TYR A C 1
ATOM 780 O O . TYR A 1 100 ? -2.776 -3.360 12.834 1.00 94.00 100 TYR A O 1
ATOM 788 N N . ILE A 1 101 ? -1.387 -1.779 13.629 1.00 93.75 101 ILE A N 1
ATOM 789 C CA . ILE A 1 101 ? -1.179 -1.059 12.366 1.00 93.75 101 ILE A CA 1
ATOM 790 C C . ILE A 1 101 ? 0.319 -1.034 12.099 1.00 93.75 101 ILE A C 1
ATOM 792 O O . ILE A 1 101 ? 1.082 -0.478 12.887 1.00 93.75 101 ILE A O 1
ATOM 796 N N . GLY A 1 102 ? 0.757 -1.647 11.006 1.00 90.75 102 GLY A N 1
ATOM 797 C CA . GLY A 1 102 ? 2.179 -1.759 10.717 1.00 90.75 102 GLY A CA 1
ATOM 798 C C . GLY A 1 102 ? 2.547 -3.070 10.049 1.00 90.75 102 GLY A C 1
ATOM 799 O O . GLY A 1 102 ? 1.722 -3.665 9.357 1.00 90.75 102 GLY A O 1
ATOM 800 N N . SER A 1 103 ? 3.767 -3.540 10.324 1.00 88.06 103 SER A N 1
ATOM 801 C CA . SER A 1 103 ? 4.469 -4.684 9.702 1.00 88.06 103 SER A CA 1
ATOM 802 C C . SER A 1 103 ? 5.191 -4.350 8.389 1.00 88.06 103 SER A C 1
ATOM 804 O O . SER A 1 103 ? 5.226 -3.203 7.948 1.00 88.06 103 SER A O 1
ATOM 806 N N . CYS A 1 104 ? 5.796 -5.358 7.755 1.00 85.81 104 CYS A N 1
ATOM 807 C CA . CYS A 1 104 ? 6.454 -5.219 6.455 1.00 85.81 104 CYS A CA 1
ATOM 808 C C . CYS A 1 104 ? 5.485 -4.769 5.342 1.00 85.81 104 CYS A C 1
ATOM 810 O O . CYS A 1 104 ? 5.869 -3.999 4.456 1.00 85.81 104 CYS A O 1
ATOM 812 N N . THR A 1 105 ? 4.218 -5.184 5.415 1.00 86.19 105 THR A N 1
ATOM 813 C CA . THR A 1 105 ? 3.208 -4.879 4.395 1.00 86.19 105 THR A CA 1
ATOM 814 C C . THR A 1 105 ? 2.583 -3.499 4.590 1.00 86.19 105 THR A C 1
ATOM 816 O O . THR A 1 105 ? 2.410 -2.789 3.610 1.00 86.19 105 THR A O 1
ATOM 819 N N . GLY A 1 106 ? 2.314 -3.078 5.830 1.00 87.38 106 GLY A N 1
ATOM 820 C CA . GLY A 1 106 ? 1.544 -1.856 6.127 1.00 87.38 106 GLY A CA 1
ATOM 821 C C . GLY A 1 106 ? 2.191 -0.898 7.132 1.00 87.38 106 GLY A C 1
ATOM 822 O O . GLY A 1 106 ? 1.483 -0.194 7.844 1.00 87.38 106 GLY A O 1
ATOM 823 N N . GLY A 1 107 ? 3.518 -0.929 7.286 1.00 90.56 107 GLY A N 1
ATOM 824 C CA . GLY A 1 107 ? 4.268 -0.093 8.233 1.00 90.56 107 GLY A CA 1
ATOM 825 C C . GLY A 1 107 ? 5.107 1.006 7.588 1.00 90.56 107 GLY A C 1
ATOM 826 O O . GLY A 1 107 ? 6.150 1.368 8.137 1.00 90.56 107 GLY A O 1
ATOM 827 N N . LYS A 1 108 ? 4.721 1.493 6.408 1.00 93.00 108 LYS A N 1
ATOM 828 C CA . LYS A 1 108 ? 5.442 2.538 5.673 1.00 93.00 108 LYS A CA 1
ATOM 829 C C . LYS A 1 108 ? 4.877 3.921 6.004 1.00 93.00 108 LYS A C 1
ATOM 831 O O . LYS A 1 108 ? 3.930 4.062 6.777 1.00 93.00 108 LYS A O 1
ATOM 836 N N . THR A 1 109 ? 5.481 4.968 5.449 1.00 91.81 109 THR A N 1
ATOM 837 C CA . THR A 1 109 ? 5.105 6.352 5.773 1.00 91.81 109 THR A CA 1
ATOM 838 C C . THR A 1 109 ? 3.650 6.629 5.404 1.00 91.81 109 THR A C 1
ATOM 840 O O . THR A 1 109 ? 2.903 7.201 6.199 1.00 91.81 109 THR A O 1
ATOM 843 N N . GLN A 1 110 ? 3.232 6.207 4.211 1.00 91.44 110 GLN A N 1
ATOM 844 C CA . GLN A 1 110 ? 1.877 6.448 3.724 1.00 91.44 110 GLN A CA 1
ATOM 845 C C . GLN A 1 110 ? 0.809 5.692 4.511 1.00 91.44 110 GLN A C 1
ATOM 847 O O . GLN A 1 110 ? -0.266 6.249 4.745 1.00 91.44 110 GLN A O 1
ATOM 852 N N . ASP A 1 111 ? 1.125 4.489 4.991 1.00 93.62 111 ASP A N 1
ATOM 853 C CA . ASP A 1 111 ? 0.220 3.700 5.828 1.00 93.62 111 ASP A CA 1
ATOM 854 C C . ASP A 1 111 ? -0.119 4.456 7.122 1.00 93.62 111 ASP A C 1
ATOM 856 O O . ASP A 1 111 ? -1.289 4.614 7.483 1.00 93.62 111 ASP A O 1
ATOM 860 N N . PHE A 1 112 ? 0.891 5.023 7.791 1.00 93.56 112 PHE A N 1
ATOM 861 C CA . PHE A 1 112 ? 0.658 5.811 9.001 1.00 93.56 112 PHE A CA 1
ATOM 862 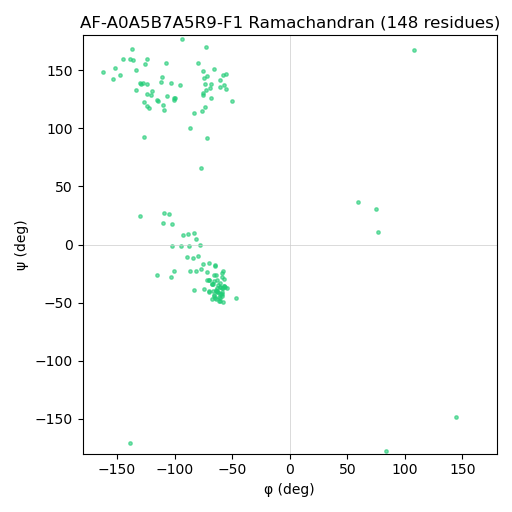C C . PHE A 1 112 ? 0.014 7.166 8.729 1.00 93.56 112 PHE A C 1
ATOM 864 O O . PHE A 1 112 ? -0.754 7.636 9.564 1.00 93.56 112 PHE A O 1
ATOM 871 N N . LEU A 1 113 ? 0.254 7.789 7.573 1.00 92.44 113 LEU A N 1
ATOM 872 C CA . LEU A 1 113 ? -0.490 8.987 7.175 1.00 92.44 113 LEU A CA 1
ATOM 873 C C . LEU A 1 113 ? -1.979 8.678 6.966 1.00 92.44 113 LEU A C 1
ATOM 875 O O . LEU A 1 113 ? -2.833 9.474 7.359 1.00 92.44 113 LEU A O 1
ATOM 879 N N . ALA A 1 114 ? -2.312 7.526 6.379 1.00 93.06 114 ALA A N 1
ATOM 880 C CA . ALA A 1 114 ? -3.695 7.079 6.248 1.00 93.06 114 ALA A CA 1
ATOM 881 C C . ALA A 1 114 ? -4.321 6.798 7.625 1.00 93.06 114 ALA A C 1
ATOM 883 O O . ALA A 1 114 ? -5.407 7.304 7.919 1.00 93.06 114 ALA A O 1
ATOM 884 N N . ALA A 1 115 ? -3.607 6.088 8.503 1.00 93.12 115 ALA A N 1
ATOM 885 C CA . ALA A 1 115 ? -4.042 5.850 9.879 1.00 93.12 115 ALA A CA 1
ATOM 886 C C . ALA A 1 115 ? -4.246 7.163 10.658 1.00 93.12 115 ALA A C 1
ATOM 888 O O . ALA A 1 115 ? -5.254 7.325 11.346 1.00 93.12 115 ALA A O 1
ATOM 889 N N . ALA A 1 116 ? -3.348 8.139 10.487 1.00 92.25 116 ALA A N 1
ATOM 890 C CA . ALA A 1 116 ? -3.446 9.458 11.103 1.00 92.25 116 ALA A CA 1
ATOM 891 C C . ALA A 1 116 ? -4.709 10.206 10.671 1.00 92.25 116 ALA A C 1
ATOM 893 O O . ALA A 1 116 ? -5.392 10.790 11.509 1.00 92.25 116 ALA A O 1
ATOM 894 N N . LYS A 1 117 ? -5.064 10.164 9.380 1.00 93.25 117 LYS A N 1
ATOM 895 C CA . LYS A 1 117 ? -6.304 10.781 8.877 1.00 93.25 117 LYS A CA 1
ATOM 896 C C . LYS A 1 117 ? -7.537 10.190 9.561 1.00 93.25 117 LYS A C 1
ATOM 898 O O . LYS A 1 117 ? -8.411 10.943 9.987 1.00 93.25 117 LYS A O 1
ATOM 903 N N . VAL A 1 118 ? -7.586 8.865 9.712 1.00 92.94 118 VAL A N 1
ATOM 904 C CA . VAL A 1 118 ? -8.689 8.174 10.403 1.00 92.94 118 VAL A CA 1
ATOM 905 C C . VAL A 1 118 ? -8.723 8.542 11.888 1.00 92.94 118 VAL A C 1
ATOM 907 O O . VAL A 1 118 ? -9.785 8.853 12.421 1.00 92.94 118 VAL A O 1
ATOM 910 N N . PHE A 1 119 ? -7.566 8.572 12.546 1.00 91.94 119 PHE A N 1
ATOM 911 C CA . PHE A 1 119 ? -7.439 8.947 13.953 1.00 91.94 119 PHE A CA 1
ATOM 912 C C . PHE A 1 119 ? -7.853 10.402 14.226 1.00 91.94 119 PHE A C 1
ATOM 914 O O . PHE A 1 119 ? -8.532 10.698 15.210 1.00 91.94 119 PHE A O 1
ATOM 921 N N . LEU A 1 120 ? -7.494 11.333 13.341 1.00 91.50 120 LEU A N 1
ATOM 922 C CA . LEU A 1 120 ? -7.934 12.724 13.435 1.00 91.50 120 LEU A CA 1
ATOM 923 C C . LEU A 1 120 ? -9.451 12.835 13.244 1.00 91.50 120 LEU A C 1
ATOM 925 O O . LEU A 1 120 ? -10.114 13.510 14.032 1.00 91.50 120 LEU A O 1
ATOM 929 N N . ALA A 1 121 ? -10.009 12.127 12.258 1.00 92.94 121 ALA A N 1
ATOM 930 C CA . ALA A 1 121 ? -11.450 12.087 12.012 1.00 92.94 121 ALA A CA 1
ATOM 931 C C . ALA A 1 121 ? -12.243 11.452 13.171 1.00 92.94 121 ALA A C 1
ATOM 933 O O . ALA A 1 121 ? -13.398 11.811 13.384 1.00 92.94 121 ALA A O 1
ATOM 934 N N . SER A 1 122 ? -11.628 10.561 13.962 1.00 90.25 122 SER A N 1
ATOM 935 C CA . SER A 1 122 ? -12.240 9.977 15.166 1.00 90.25 122 SER A CA 1
ATOM 936 C C . SER A 1 122 ? -12.167 10.878 16.407 1.00 90.25 122 SER A C 1
ATOM 938 O O . SER A 1 122 ? -12.556 10.461 17.500 1.00 90.25 122 SER A O 1
ATOM 940 N N . GLY A 1 123 ? -11.664 12.111 16.273 1.00 91.75 123 GLY A N 1
ATOM 941 C CA . GLY A 1 123 ? -11.481 13.026 17.398 1.00 91.75 123 GLY A CA 1
ATOM 942 C C . GLY A 1 123 ? -10.289 12.659 18.283 1.00 91.75 123 GLY A C 1
ATOM 943 O O . GLY A 1 123 ? -10.331 12.915 19.487 1.00 91.75 123 GLY A O 1
ATOM 944 N N . LYS A 1 124 ? -9.240 12.061 17.697 1.00 90.56 124 LYS A N 1
ATOM 945 C CA . LYS A 1 124 ? -7.992 11.663 18.372 1.00 90.56 124 LYS A CA 1
ATOM 946 C C . LYS A 1 124 ? -8.206 10.672 19.520 1.00 90.56 124 LYS A C 1
ATOM 948 O O . LYS A 1 124 ? -7.553 10.752 20.558 1.00 90.56 124 LYS A O 1
ATOM 953 N N . LYS A 1 125 ? -9.155 9.747 19.356 1.00 88.88 125 LYS A N 1
ATOM 954 C CA . LYS A 1 125 ? -9.471 8.722 20.358 1.00 88.88 125 LYS A CA 1
ATOM 955 C C . LYS A 1 125 ? -9.502 7.337 19.733 1.00 88.88 125 LYS A C 1
ATOM 957 O O . LYS A 1 125 ? -10.063 7.140 18.653 1.00 88.88 125 LYS A O 1
ATOM 962 N N . VAL A 1 126 ? -8.946 6.378 20.468 1.00 91.00 126 VAL A N 1
ATOM 963 C CA . VAL A 1 126 ? -9.050 4.943 20.194 1.00 91.00 126 VAL A CA 1
ATOM 964 C C . VAL A 1 126 ? -9.900 4.283 21.278 1.00 91.00 126 VAL A C 1
ATOM 966 O O . VAL A 1 126 ? -9.867 4.687 22.439 1.00 91.00 126 VAL A O 1
ATOM 969 N N . LYS A 1 127 ? -10.698 3.280 20.899 1.00 92.44 127 LYS A N 1
ATOM 970 C CA . LYS A 1 127 ? -11.568 2.544 21.836 1.00 92.44 127 LYS A CA 1
ATOM 971 C C . LYS A 1 127 ? -10.851 1.371 22.512 1.00 92.44 127 LYS A C 1
ATOM 973 O O . LYS A 1 127 ? -11.285 0.913 23.563 1.00 92.44 127 LYS A O 1
ATOM 978 N N . VAL A 1 128 ? -9.786 0.876 21.888 1.00 95.00 128 VAL A N 1
ATOM 979 C CA . VAL A 1 128 ? -9.031 -0.307 22.311 1.00 95.00 128 VAL A CA 1
ATOM 980 C C . VAL A 1 128 ? -7.531 -0.064 22.161 1.00 95.00 128 VAL A C 1
ATOM 982 O O . VAL A 1 128 ? -7.148 0.811 21.375 1.00 95.00 128 VAL A O 1
ATOM 985 N N . PRO A 1 129 ? -6.679 -0.836 22.864 1.00 94.56 129 PRO A N 1
ATOM 986 C CA . PRO A 1 129 ? -5.236 -0.775 22.676 1.00 94.56 129 PRO A CA 1
ATOM 987 C C . PRO A 1 129 ? -4.869 -0.883 21.195 1.00 94.56 129 PRO A C 1
ATOM 989 O O . PRO A 1 129 ? -5.264 -1.834 20.514 1.00 94.56 129 PRO A O 1
ATOM 992 N N . THR A 1 130 ? -4.149 0.125 20.710 1.00 93.50 130 THR A N 1
ATOM 993 C CA . THR A 1 130 ? -3.765 0.269 19.307 1.00 93.50 130 THR A CA 1
ATOM 994 C C . THR A 1 130 ? -2.252 0.385 19.234 1.00 93.50 130 THR A C 1
ATOM 996 O O . THR A 1 130 ? -1.675 1.295 19.816 1.00 93.50 130 THR A O 1
ATOM 999 N N . PHE A 1 131 ? -1.614 -0.553 18.543 1.00 92.00 131 PHE A N 1
ATOM 1000 C CA . PHE A 1 131 ? -0.162 -0.630 18.422 1.00 92.00 131 PHE A CA 1
ATOM 1001 C C . PHE A 1 131 ? 0.256 -0.201 17.021 1.00 92.00 131 PHE A C 1
ATOM 1003 O O . PHE A 1 131 ? -0.245 -0.745 16.036 1.00 92.00 131 PHE A O 1
ATOM 1010 N N . LEU A 1 132 ? 1.186 0.747 16.937 1.00 91.62 132 LEU A N 1
ATOM 1011 C CA . LEU A 1 132 ? 1.802 1.157 15.679 1.00 91.62 132 LEU A CA 1
ATOM 1012 C C . LEU A 1 132 ? 3.173 0.496 15.569 1.00 91.62 132 LEU A C 1
ATOM 1014 O O . LEU A 1 132 ? 3.989 0.615 16.482 1.00 91.62 132 LEU A O 1
ATOM 1018 N N . VAL A 1 133 ? 3.428 -0.209 14.469 1.00 92.38 133 VAL A N 1
ATOM 1019 C CA . VAL A 1 133 ? 4.685 -0.943 14.268 1.00 92.38 133 VAL A CA 1
ATOM 1020 C C . VAL A 1 133 ? 5.335 -0.546 12.947 1.00 92.38 133 VAL A C 1
ATOM 1022 O O . VAL A 1 133 ? 5.027 -1.123 11.899 1.00 92.38 133 VAL A O 1
ATOM 1025 N N . PRO A 1 134 ? 6.230 0.456 12.981 1.00 92.06 134 PRO A N 1
ATOM 1026 C CA . PRO A 1 134 ? 6.943 0.916 11.802 1.00 92.06 134 PRO A CA 1
ATOM 1027 C C . PRO A 1 134 ? 7.796 -0.175 11.157 1.00 92.06 134 PRO A C 1
ATOM 1029 O O . PRO A 1 134 ? 8.463 -0.945 11.842 1.00 92.06 134 PRO A O 1
ATOM 1032 N N . ALA A 1 135 ? 7.826 -0.202 9.823 1.00 91.12 135 ALA A N 1
ATOM 1033 C CA . ALA A 1 135 ? 8.607 -1.173 9.059 1.00 91.12 135 ALA A CA 1
ATOM 1034 C C . ALA A 1 135 ? 10.122 -0.915 9.137 1.00 91.12 135 ALA A C 1
ATOM 1036 O O . ALA A 1 135 ? 10.920 -1.822 8.915 1.00 91.12 135 ALA A O 1
ATOM 1037 N N . THR A 1 136 ? 10.537 0.326 9.420 1.00 89.94 136 THR A N 1
ATOM 1038 C CA . THR A 1 136 ? 11.952 0.718 9.512 1.00 89.94 136 THR A CA 1
ATOM 1039 C C . THR A 1 136 ? 12.169 1.775 10.593 1.00 89.94 136 THR A C 1
ATOM 1041 O O . THR A 1 136 ? 11.248 2.518 10.937 1.00 89.94 136 THR A O 1
ATOM 1044 N N . GLN A 1 137 ? 13.413 1.917 11.065 1.00 87.88 137 GLN A N 1
ATOM 1045 C CA . GLN A 1 137 ? 13.803 3.008 11.971 1.00 87.88 137 GLN A CA 1
ATOM 1046 C C . GLN A 1 137 ? 13.545 4.390 11.359 1.00 87.88 137 GLN A C 1
ATOM 1048 O O . GLN A 1 137 ? 13.103 5.299 12.052 1.00 87.88 137 GLN A O 1
ATOM 1053 N N . LYS A 1 138 ? 13.761 4.543 10.044 1.00 87.88 138 LYS A N 1
ATOM 1054 C CA . LYS A 1 138 ? 13.483 5.802 9.342 1.00 87.88 138 LYS A CA 1
ATOM 1055 C C . LYS A 1 138 ? 12.014 6.205 9.478 1.00 87.88 138 LYS A C 1
ATOM 1057 O O . LYS A 1 138 ? 11.739 7.375 9.710 1.00 87.88 138 LYS A O 1
ATOM 1062 N N . VAL A 1 139 ? 11.096 5.246 9.337 1.00 88.38 139 VAL A N 1
ATOM 1063 C CA . VAL A 1 139 ? 9.660 5.496 9.522 1.00 88.38 139 VAL A CA 1
ATOM 1064 C C . VAL A 1 139 ? 9.353 5.747 10.998 1.00 88.38 139 VAL A C 1
ATOM 1066 O O . VAL A 1 139 ? 8.618 6.675 11.296 1.00 88.38 139 VAL A O 1
ATOM 1069 N N . CYS A 1 140 ? 9.959 4.994 11.922 1.00 85.50 140 CYS A N 1
ATOM 1070 C CA . CYS A 1 140 ? 9.776 5.186 13.365 1.00 85.50 140 CYS A CA 1
ATOM 1071 C C . CYS A 1 140 ? 10.144 6.599 13.842 1.00 85.50 140 CYS A C 1
ATOM 1073 O O . CYS A 1 140 ? 9.479 7.135 14.717 1.00 85.50 140 CYS A O 1
ATOM 1075 N N . ASN A 1 141 ? 11.169 7.209 13.246 1.00 85.31 141 ASN A N 1
ATOM 1076 C CA . ASN A 1 141 ? 11.667 8.532 13.628 1.00 85.31 141 ASN A CA 1
ATOM 1077 C C . ASN A 1 141 ? 10.877 9.696 12.997 1.00 85.31 141 ASN A C 1
ATOM 1079 O O . ASN A 1 141 ? 11.324 10.844 13.040 1.00 85.31 141 ASN A O 1
ATOM 1083 N N . LEU A 1 142 ? 9.736 9.428 12.355 1.00 82.19 142 LEU A N 1
ATOM 1084 C CA . LEU A 1 142 ? 8.869 10.476 11.826 1.00 82.19 142 LEU A CA 1
ATOM 1085 C C . LEU A 1 142 ? 8.138 11.169 12.979 1.00 82.19 142 LEU A C 1
ATOM 1087 O O . LEU A 1 142 ? 7.313 10.563 13.654 1.00 82.19 142 LEU A O 1
ATOM 1091 N N . SER A 1 143 ? 8.381 12.469 13.144 1.00 70.94 143 SER A N 1
ATOM 1092 C CA . SER A 1 143 ? 7.886 13.274 14.273 1.00 70.94 143 SER A CA 1
ATOM 1093 C C . SER A 1 143 ? 6.364 13.300 14.447 1.00 70.94 143 SER A C 1
ATOM 1095 O O . SER A 1 143 ? 5.868 13.575 15.535 1.00 70.94 143 SER A O 1
ATOM 1097 N N . PHE A 1 144 ? 5.588 13.031 13.392 1.00 73.12 144 PHE A N 1
ATOM 1098 C CA . PHE A 1 144 ? 4.129 12.972 13.513 1.00 73.12 144 PHE A CA 1
ATOM 1099 C C . PHE A 1 144 ? 3.640 11.670 14.154 1.00 73.12 144 PHE A C 1
ATOM 1101 O O . PHE A 1 144 ? 2.520 11.643 14.661 1.00 73.12 144 PHE A O 1
ATOM 1108 N N . LEU A 1 145 ? 4.445 10.600 14.144 1.00 75.12 145 LEU A N 1
ATOM 1109 C CA . LEU A 1 145 ? 4.069 9.349 14.796 1.00 75.12 145 LEU A CA 1
ATOM 1110 C C . LEU A 1 145 ? 3.974 9.523 16.309 1.00 75.12 145 LEU A C 1
ATOM 1112 O O . LEU A 1 145 ? 3.094 8.920 16.912 1.00 75.12 145 LEU A O 1
ATOM 1116 N N . ASP A 1 146 ? 4.772 10.413 16.904 1.00 67.88 146 ASP A N 1
ATOM 1117 C CA . ASP A 1 146 ? 4.685 10.758 18.330 1.00 67.88 146 ASP A CA 1
ATOM 1118 C C . ASP A 1 146 ? 3.299 11.306 18.716 1.00 67.88 146 ASP A C 1
ATOM 1120 O O . ASP A 1 146 ? 2.882 11.205 19.863 1.00 67.88 146 ASP A O 1
ATOM 1124 N N . GLN A 1 147 ? 2.550 11.864 17.756 1.00 65.69 147 GLN A N 1
ATOM 1125 C CA . GLN A 1 147 ? 1.171 12.322 17.970 1.00 65.69 147 GLN A CA 1
ATOM 1126 C C . GLN A 1 147 ? 0.128 11.200 17.831 1.00 65.69 147 GLN A C 1
ATOM 1128 O O . GLN A 1 147 ? -1.045 11.415 18.143 1.00 65.69 147 GLN A O 1
ATOM 1133 N N . LEU A 1 148 ? 0.532 10.040 17.307 1.00 65.69 148 LEU A N 1
ATOM 1134 C CA . LEU A 1 148 ? -0.305 8.854 17.111 1.00 65.69 148 LEU A CA 1
ATOM 1135 C C . LEU A 1 148 ? -0.036 7.771 18.163 1.00 65.69 148 LEU A C 1
ATOM 1137 O O . LEU A 1 148 ? -0.941 6.995 18.468 1.00 65.69 148 LEU A O 1
ATOM 1141 N N . PHE A 1 149 ? 1.181 7.713 18.707 1.00 60.84 149 PHE A N 1
ATOM 1142 C CA . PHE A 1 149 ? 1.509 6.926 19.891 1.00 60.84 149 PHE A CA 1
ATOM 1143 C C . PHE A 1 149 ? 0.886 7.605 21.121 1.00 60.84 149 PHE A C 1
ATOM 1145 O O . PHE A 1 149 ? 1.475 8.508 21.708 1.00 60.84 149 PHE A O 1
ATOM 1152 N N . ILE A 1 150 ? -0.342 7.205 21.464 1.00 50.25 150 ILE A N 1
ATOM 1153 C CA . ILE A 1 150 ? -0.973 7.520 22.758 1.00 50.25 150 ILE A CA 1
ATOM 1154 C C . ILE A 1 150 ? -0.513 6.501 23.797 1.00 50.25 150 ILE A C 1
ATOM 1156 O O . ILE A 1 150 ? -0.558 5.291 23.473 1.00 50.25 150 ILE A O 1
#

Nearest PDB structures (foldseek):
  4nqy-assembly1_A  TM=9.346E-01  e=1.341E-06  Methanocaldococcus jannaschii DSM 2661
  4kp2-assembly1_B-2  TM=8.531E-01  e=1.027E-06  Methanocaldococcus jannaschii DSM 2661
  4kp1-assembly1_A  TM=9.340E-01  e=3.311E-05  Methanocaldococcus jannaschii DSM 2661
  5z16-assembly1_A  TM=3.348E-01  e=8.810E+00  Acinetobacter baumannii

Foldseek 3Di:
DDDDDVCVPDAPLVQQLVFVCQVLVVHPTDDDFDDPNNVVVCPVPDPDDDDGDDADPPDDDPDDDDDDCVPDADWDQDPDGNPNIDGPVVCPVDDDAEAEADDPNGQDQVSVVVVVVVCVVVVVDDPHHYHRDHHDPVSVPPPCVVSVPD